Protein AF-A0A969QF74-F1 (afdb_monomer)

Mean predicted aligned error: 4.16 Å

Radius of gyration: 13.08 Å; Cα contacts (8 Å, |Δi|>4): 87; chains: 1; bounding box: 28×29×33 Å

pLDDT: mean 91.3, std 8.72, range [50.69, 97.56]

Nearest PDB structures (foldseek):
  4chg-assembly3_E  TM=7.759E-01  e=2.717E-02  Mycobacterium tuberculosis H37Rv
  5sv2-assembly1_A-2  TM=8.170E-01  e=5.729E-02  Mycobacterium tuberculosis H37Rv
  6a7v-assembly1_E  TM=7.080E-01  e=1.002E-01  Mycobacterium tuberculosis H37Rv
  7og5-assembly1_J  TM=4.786E-01  e=6.079E-01  Halorhodospira halophila SL1
  8ssg-assembly1_F-2  TM=4.946E-01  e=9.968E+00  Hydrogenobacter thermophilus TK-6

Sequence (81 aa):
MYPIDETTAEIYGNLKAAVFDRYAPKDKAQRRRTNMTQLGIGENDLWIAAVTIQHQLKLVTADRDFQRIQTVQPFELESWI

Structure (mmCIF, N/CA/C/O backbone):
data_AF-A0A969QF74-F1
#
_entry.id   AF-A0A969QF74-F1
#
loop_
_atom_site.group_PDB
_atom_site.id
_atom_site.type_symbol
_atom_site.label_atom_id
_atom_site.label_alt_id
_atom_site.label_comp_id
_atom_site.label_asym_id
_atom_site.label_entity_id
_atom_site.label_seq_id
_atom_site.pdbx_PDB_ins_code
_atom_site.Cartn_x
_atom_site.Cartn_y
_atom_site.Cartn_z
_atom_site.occupancy
_atom_site.B_iso_or_equiv
_atom_site.auth_seq_id
_atom_site.auth_comp_id
_atom_site.auth_asym_id
_atom_site.auth_atom_id
_atom_site.pdbx_PDB_model_num
ATOM 1 N N . MET A 1 1 ? 14.079 4.535 -12.918 1.00 50.69 1 MET A N 1
ATOM 2 C CA . MET A 1 1 ? 13.128 5.194 -12.001 1.00 50.69 1 MET A CA 1
ATOM 3 C C . MET A 1 1 ? 11.917 5.550 -12.840 1.00 50.69 1 MET A C 1
ATOM 5 O O . MET A 1 1 ? 12.087 6.315 -13.780 1.00 50.69 1 MET A O 1
ATOM 9 N N . TYR A 1 2 ? 10.767 4.907 -12.618 1.00 54.88 2 TYR A N 1
ATOM 10 C CA . TYR A 1 2 ? 9.531 5.328 -13.287 1.00 54.88 2 TYR A CA 1
ATOM 11 C C . TYR A 1 2 ? 9.193 6.743 -12.794 1.00 54.88 2 TYR A C 1
ATOM 13 O O . TYR A 1 2 ? 9.343 6.987 -11.591 1.00 54.88 2 TYR A O 1
ATOM 21 N N . PRO A 1 3 ? 8.828 7.691 -13.676 1.00 59.12 3 PRO A N 1
ATOM 22 C CA . PRO A 1 3 ? 8.336 8.982 -13.224 1.00 59.12 3 PRO A CA 1
ATOM 23 C C . PRO A 1 3 ? 7.097 8.726 -12.370 1.00 59.12 3 PRO A C 1
ATOM 25 O O . PRO A 1 3 ? 6.195 8.019 -12.807 1.00 59.12 3 PRO A O 1
ATOM 28 N N . ILE A 1 4 ? 7.075 9.267 -11.155 1.00 63.53 4 ILE A N 1
ATOM 29 C CA . ILE A 1 4 ? 5.839 9.330 -10.380 1.00 63.53 4 ILE A CA 1
ATOM 30 C C . ILE A 1 4 ? 4.973 10.341 -11.118 1.00 63.53 4 ILE A C 1
ATOM 32 O O . ILE A 1 4 ? 5.275 11.536 -11.108 1.00 63.53 4 ILE A O 1
ATOM 36 N N . ASP A 1 5 ? 3.976 9.843 -11.838 1.00 79.81 5 ASP A N 1
ATOM 37 C CA . ASP A 1 5 ? 3.016 10.688 -12.525 1.00 79.81 5 ASP A CA 1
ATOM 38 C C . ASP A 1 5 ? 1.804 10.958 -11.625 1.00 79.81 5 ASP A C 1
ATOM 40 O O . ASP A 1 5 ? 1.644 10.393 -10.537 1.00 79.81 5 ASP A O 1
ATOM 44 N N . GLU A 1 6 ? 0.967 11.891 -12.063 1.00 87.25 6 GLU A N 1
ATOM 45 C CA . GLU A 1 6 ? -0.246 12.289 -11.348 1.00 87.25 6 GLU A CA 1
ATOM 46 C C . GLU A 1 6 ? -1.171 11.090 -11.071 1.00 87.25 6 GLU A C 1
ATOM 48 O O . GLU A 1 6 ? -1.795 11.026 -10.012 1.00 87.25 6 GLU A O 1
ATOM 53 N N . THR A 1 7 ? -1.166 10.085 -11.953 1.00 90.69 7 THR A N 1
ATOM 54 C CA . THR A 1 7 ? -1.964 8.862 -11.809 1.00 90.69 7 THR A CA 1
ATOM 55 C C . THR A 1 7 ? -1.486 8.029 -10.623 1.00 90.69 7 THR A C 1
ATOM 57 O O . THR A 1 7 ? -2.306 7.588 -9.815 1.00 90.69 7 THR A O 1
ATOM 60 N N . THR A 1 8 ? -0.168 7.833 -10.465 1.00 92.38 8 THR A N 1
ATOM 61 C CA . THR A 1 8 ? 0.371 7.108 -9.299 1.00 92.38 8 THR A CA 1
ATOM 62 C C . THR A 1 8 ? -0.028 7.807 -8.003 1.00 92.38 8 THR A C 1
ATOM 64 O O . THR A 1 8 ? -0.419 7.150 -7.037 1.00 92.38 8 THR A O 1
ATOM 67 N N . ALA A 1 9 ? 0.075 9.140 -7.977 1.00 92.44 9 ALA A N 1
ATOM 68 C CA . ALA A 1 9 ? -0.234 9.943 -6.799 1.00 92.44 9 ALA A CA 1
ATOM 69 C C . ALA A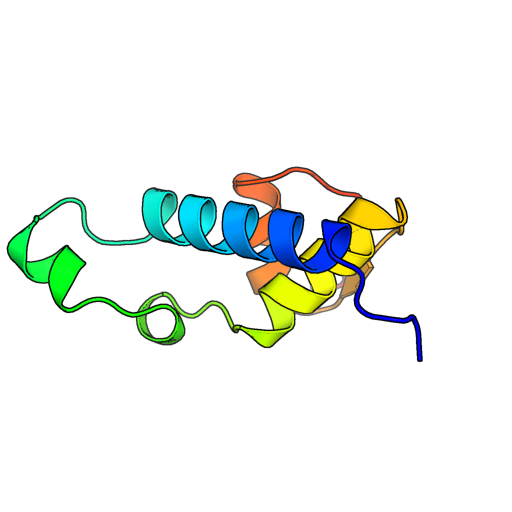 1 9 ? -1.723 9.862 -6.423 1.00 92.44 9 ALA A C 1
ATOM 71 O O . ALA A 1 9 ? -2.048 9.739 -5.238 1.00 92.44 9 ALA A O 1
ATOM 72 N N . GLU A 1 10 ? -2.618 9.868 -7.413 1.00 95.19 10 GLU A N 1
ATOM 73 C CA . GLU A 1 10 ? -4.056 9.691 -7.203 1.00 95.19 10 GLU A CA 1
ATOM 74 C C . GLU A 1 10 ? -4.381 8.292 -6.657 1.00 95.19 10 GLU A C 1
ATOM 76 O O . GLU A 1 10 ? -5.071 8.167 -5.640 1.00 95.19 10 GLU A O 1
ATOM 81 N N . ILE A 1 11 ? -3.830 7.234 -7.266 1.00 96.00 11 ILE A N 1
ATOM 82 C CA . ILE A 1 11 ? -4.025 5.852 -6.799 1.00 96.00 11 ILE A CA 1
ATOM 83 C C . ILE A 1 11 ? -3.512 5.698 -5.366 1.00 96.00 11 ILE A C 1
ATOM 85 O O . ILE A 1 11 ? -4.215 5.150 -4.516 1.00 96.00 11 ILE A O 1
ATOM 89 N N . TYR A 1 12 ? -2.319 6.215 -5.072 1.00 95.56 12 TYR A N 1
ATOM 90 C CA . TYR A 1 12 ? -1.758 6.214 -3.723 1.00 95.56 12 TYR A CA 1
ATOM 91 C C . TYR A 1 12 ? -2.678 6.932 -2.722 1.00 95.56 12 TYR A C 1
ATOM 93 O O . TYR A 1 12 ? -2.957 6.392 -1.649 1.00 95.56 12 TYR A O 1
ATOM 101 N N . GLY A 1 13 ? -3.195 8.117 -3.067 1.00 95.25 13 GLY A N 1
ATOM 102 C CA . GLY A 1 13 ? -4.113 8.871 -2.209 1.00 95.25 13 GLY A CA 1
ATOM 103 C C . GLY A 1 13 ? -5.403 8.102 -1.913 1.00 95.25 13 GLY A C 1
ATOM 104 O O . GLY A 1 13 ? -5.828 8.019 -0.756 1.00 95.25 13 GLY A O 1
ATOM 105 N N . ASN A 1 14 ? -5.973 7.470 -2.939 1.00 96.50 14 ASN A N 1
ATOM 106 C CA . ASN A 1 14 ? -7.173 6.644 -2.819 1.00 96.50 14 ASN A CA 1
ATOM 107 C C . ASN A 1 14 ? -6.928 5.394 -1.963 1.00 96.50 14 ASN A C 1
ATOM 109 O O . ASN A 1 14 ? -7.714 5.111 -1.056 1.00 96.50 14 ASN A O 1
ATOM 113 N N . LEU A 1 15 ? -5.813 4.686 -2.178 1.00 96.06 15 LEU A N 1
ATOM 114 C CA . LEU A 1 15 ? -5.410 3.547 -1.346 1.00 96.06 15 LEU A CA 1
ATOM 115 C C . LEU A 1 15 ? -5.256 3.957 0.114 1.00 96.06 15 LEU A C 1
ATOM 117 O O . LEU A 1 15 ? -5.778 3.291 1.007 1.00 96.06 15 LEU A O 1
ATOM 121 N N . LYS A 1 16 ? -4.569 5.074 0.359 1.00 95.62 16 LYS A N 1
ATOM 122 C CA . LYS A 1 16 ? -4.343 5.606 1.700 1.00 95.62 16 LYS A CA 1
ATOM 123 C C . LYS A 1 16 ? -5.660 5.884 2.419 1.00 95.62 16 LYS A C 1
ATOM 125 O O . LYS A 1 16 ? -5.832 5.463 3.564 1.00 95.62 16 LYS A O 1
ATOM 130 N N . ALA A 1 17 ? -6.592 6.561 1.752 1.00 95.25 17 ALA A N 1
ATOM 131 C CA . ALA A 1 17 ? -7.914 6.843 2.300 1.00 95.25 17 ALA A CA 1
ATOM 132 C C . ALA A 1 17 ? -8.684 5.550 2.597 1.00 95.25 17 ALA A C 1
ATOM 134 O O . ALA A 1 17 ? -9.183 5.373 3.707 1.00 95.25 17 ALA A O 1
ATOM 135 N N . ALA A 1 18 ? -8.709 4.611 1.653 1.00 95.88 18 ALA A N 1
ATOM 136 C CA . ALA A 1 18 ? -9.467 3.376 1.793 1.00 95.88 18 ALA A CA 1
ATOM 137 C C . ALA A 1 18 ? -8.903 2.464 2.903 1.00 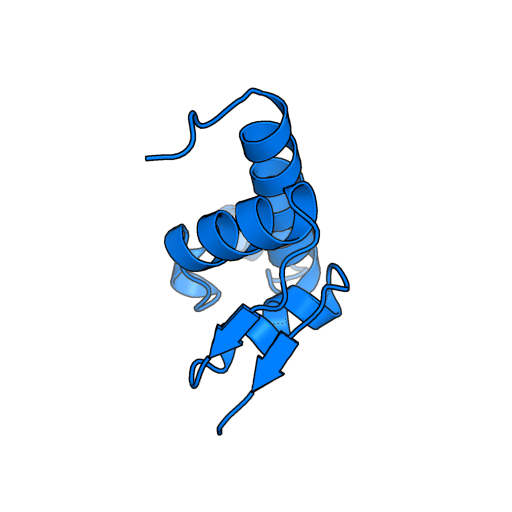95.88 18 ALA A C 1
ATOM 139 O O . ALA A 1 18 ? -9.656 1.882 3.689 1.00 95.88 18 ALA A O 1
ATOM 140 N N . VAL A 1 19 ? -7.575 2.374 3.023 1.00 95.25 19 VAL A N 1
ATOM 141 C CA . VAL A 1 19 ? -6.894 1.660 4.115 1.00 95.25 19 VAL A CA 1
ATOM 142 C C . VAL A 1 19 ? -7.227 2.301 5.459 1.00 95.25 19 VAL A C 1
ATOM 144 O O . VAL A 1 19 ? -7.600 1.604 6.407 1.00 95.25 19 VAL A O 1
ATOM 147 N N . PHE A 1 20 ? -7.166 3.630 5.544 1.00 94.31 20 PHE A N 1
ATOM 148 C CA . PHE A 1 20 ? -7.548 4.344 6.756 1.00 94.31 20 PHE A CA 1
ATOM 149 C C . PHE A 1 20 ? -9.025 4.114 7.105 1.00 94.31 20 PHE A C 1
ATOM 151 O O . PHE A 1 20 ? -9.359 3.853 8.258 1.00 94.31 20 PHE A O 1
ATOM 158 N N . ASP A 1 21 ? -9.922 4.129 6.123 1.00 94.06 21 ASP A N 1
ATOM 159 C CA . ASP A 1 21 ? -11.346 3.864 6.326 1.00 94.06 21 ASP A CA 1
ATOM 160 C C . ASP A 1 21 ? -11.621 2.455 6.843 1.00 94.06 21 ASP A C 1
ATOM 162 O O . ASP A 1 21 ? -12.465 2.282 7.730 1.00 94.06 21 ASP A O 1
ATOM 166 N N . ARG A 1 22 ? -10.887 1.463 6.331 1.00 94.25 22 ARG A N 1
ATOM 167 C CA . ARG A 1 22 ? -11.033 0.059 6.714 1.00 94.25 22 ARG A CA 1
ATOM 168 C C . ARG A 1 22 ? -10.491 -0.235 8.111 1.00 94.25 22 ARG A C 1
ATOM 170 O O . ARG A 1 22 ? -11.135 -0.983 8.849 1.00 94.25 22 ARG A O 1
ATOM 177 N N . TYR A 1 23 ? -9.318 0.302 8.448 1.00 93.50 23 TYR A N 1
ATOM 178 C CA . TYR A 1 23 ? -8.553 -0.122 9.626 1.00 93.50 23 TYR A CA 1
ATOM 179 C C . TYR A 1 23 ? -8.513 0.902 10.763 1.00 93.50 23 TYR A C 1
ATOM 181 O O . TYR A 1 23 ? -8.228 0.518 11.898 1.00 93.50 23 TYR A O 1
ATOM 189 N N . ALA A 1 24 ? -8.810 2.182 10.515 1.00 92.88 24 ALA A N 1
ATOM 190 C CA . ALA A 1 24 ? -8.870 3.161 11.595 1.00 92.88 24 ALA A CA 1
ATOM 191 C C . ALA A 1 24 ? -10.087 2.927 12.505 1.00 92.88 24 ALA A C 1
ATOM 193 O O . ALA A 1 24 ? -11.137 2.459 12.048 1.00 92.88 24 ALA A O 1
ATOM 194 N N . PRO A 1 25 ? -9.991 3.304 13.795 1.00 91.44 25 PRO A N 1
ATOM 195 C CA . PRO A 1 25 ? -11.118 3.248 14.712 1.00 91.44 25 PRO A CA 1
ATOM 196 C C . PRO A 1 25 ? -12.356 3.953 14.145 1.00 91.44 25 PRO A C 1
ATOM 198 O O . PRO A 1 25 ? -12.267 4.992 13.485 1.00 91.44 25 PRO A O 1
ATOM 201 N N . LYS A 1 26 ? -13.539 3.397 14.428 1.00 91.19 26 LYS A N 1
ATOM 202 C CA . LYS A 1 26 ? -14.819 4.031 14.066 1.00 91.19 26 LYS A CA 1
ATOM 203 C C . LYS A 1 26 ? -15.198 5.162 15.023 1.00 91.19 26 LYS A C 1
ATOM 205 O O . LYS A 1 26 ? -15.956 6.053 14.646 1.00 91.19 26 LYS A O 1
ATOM 210 N N . ASP A 1 27 ? -14.664 5.140 16.245 1.00 93.88 27 ASP A N 1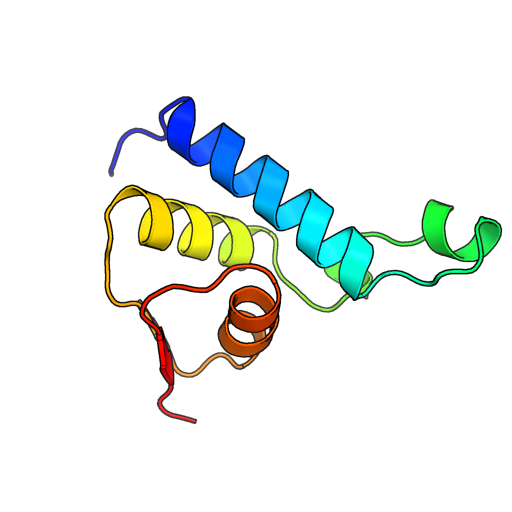
ATOM 211 C CA . ASP A 1 27 ? -14.832 6.233 17.197 1.00 93.88 27 ASP A CA 1
ATOM 212 C C . ASP A 1 27 ? -14.156 7.511 16.678 1.00 93.88 27 ASP A C 1
ATOM 214 O O . ASP A 1 27 ? -12.966 7.519 16.363 1.00 93.88 27 ASP A O 1
ATOM 218 N N . LYS A 1 28 ? -14.913 8.613 16.606 1.00 87.69 28 LYS A N 1
ATOM 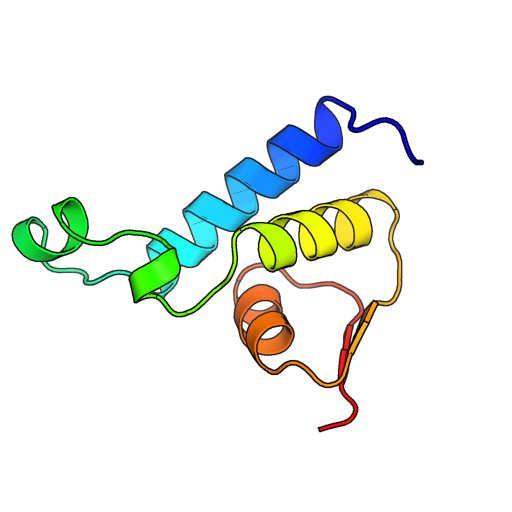219 C CA . LYS A 1 28 ? -14.446 9.870 15.999 1.00 87.69 28 LYS A CA 1
ATOM 220 C C . LYS A 1 28 ? -13.253 10.482 16.735 1.00 87.69 28 LYS A C 1
ATOM 222 O O . LYS A 1 28 ? -12.402 11.092 16.086 1.00 87.69 28 LYS A O 1
ATOM 227 N N . ALA A 1 29 ? -13.204 10.375 18.063 1.00 88.69 29 ALA A N 1
ATOM 228 C CA . ALA A 1 29 ? -12.138 10.982 18.854 1.00 88.69 29 ALA A CA 1
ATOM 229 C C . ALA A 1 29 ? -10.827 10.207 18.686 1.00 88.69 29 ALA A C 1
ATOM 231 O O . ALA A 1 29 ? -9.776 10.821 18.484 1.00 88.69 29 ALA A O 1
ATOM 232 N N . GLN A 1 30 ? -10.898 8.875 18.694 1.00 86.75 30 GLN A N 1
ATOM 233 C CA . GLN A 1 30 ? -9.747 8.010 18.437 1.00 86.75 30 GLN A CA 1
ATOM 234 C C . GLN A 1 30 ? -9.261 8.150 16.995 1.00 86.75 30 GLN A C 1
ATOM 236 O O . GLN A 1 30 ? -8.078 8.393 16.778 1.00 86.75 30 GLN A O 1
ATOM 241 N N . ARG A 1 31 ? -10.176 8.131 16.019 1.00 89.31 31 ARG A N 1
ATOM 242 C CA . ARG A 1 31 ? -9.861 8.235 14.588 1.00 89.31 31 ARG A CA 1
ATOM 243 C C . ARG A 1 31 ? -9.066 9.489 14.228 1.00 89.31 31 ARG A C 1
ATOM 245 O O . ARG A 1 31 ? -8.146 9.412 13.428 1.00 89.31 31 ARG A O 1
ATOM 252 N N . ARG A 1 32 ? -9.381 10.641 14.834 1.00 87.06 32 ARG A N 1
ATOM 253 C CA . ARG A 1 32 ? -8.636 11.901 14.620 1.00 87.06 32 ARG A CA 1
ATOM 254 C C . ARG A 1 32 ? -7.201 11.861 15.148 1.00 87.06 32 ARG A C 1
ATOM 256 O O . ARG A 1 32 ? -6.377 12.649 14.700 1.00 87.06 32 ARG A O 1
ATOM 263 N N . ARG A 1 33 ? -6.921 10.997 16.126 1.00 89.25 33 ARG A N 1
ATOM 264 C CA . ARG A 1 33 ? -5.580 10.796 16.694 1.00 89.25 33 ARG A CA 1
ATOM 265 C C . ARG A 1 33 ? -4.821 9.666 15.999 1.00 89.25 33 ARG A C 1
ATOM 267 O O . ARG A 1 33 ? -3.627 9.525 16.244 1.00 89.25 33 ARG A O 1
ATOM 274 N N . THR A 1 34 ? -5.506 8.883 15.163 1.00 88.75 34 THR A N 1
ATOM 275 C CA . THR A 1 34 ? -4.921 7.765 14.432 1.00 88.75 34 THR A CA 1
ATOM 276 C C . THR A 1 34 ? -4.141 8.244 13.216 1.00 88.75 34 THR A C 1
ATOM 278 O O . THR A 1 34 ? -4.638 9.049 12.432 1.00 88.75 34 THR A O 1
ATOM 281 N N . ASN A 1 35 ? -2.933 7.721 13.032 1.00 87.06 35 ASN A N 1
ATOM 282 C CA . ASN A 1 35 ? -2.138 7.899 11.817 1.00 87.06 35 ASN A CA 1
ATOM 283 C C . ASN A 1 35 ? -1.878 6.546 11.130 1.00 87.06 35 ASN A C 1
ATOM 285 O O . ASN A 1 35 ? -2.169 5.490 11.688 1.00 87.06 35 ASN A O 1
ATOM 289 N N . MET A 1 36 ? -1.340 6.572 9.908 1.00 85.62 36 MET A N 1
ATOM 290 C CA . MET A 1 36 ? -1.116 5.356 9.116 1.00 85.62 36 MET A CA 1
ATOM 291 C C . MET A 1 36 ? -0.139 4.382 9.791 1.00 85.62 36 MET A C 1
ATOM 293 O O . MET A 1 36 ? -0.366 3.176 9.791 1.00 85.62 36 MET A O 1
ATOM 297 N N . THR A 1 37 ? 0.901 4.900 10.454 1.00 83.69 37 THR A N 1
ATOM 298 C CA . THR A 1 37 ? 1.899 4.069 11.145 1.00 83.69 37 THR A CA 1
ATOM 299 C C . THR A 1 37 ? 1.295 3.283 12.307 1.00 83.69 37 THR A C 1
ATOM 301 O O . THR A 1 37 ? 1.670 2.136 12.527 1.00 83.69 37 THR A O 1
ATOM 304 N N . GLN A 1 38 ? 0.302 3.840 13.005 1.00 88.25 38 GLN A N 1
ATOM 305 C CA . GLN A 1 38 ? -0.454 3.130 14.043 1.00 88.25 38 GLN A CA 1
ATOM 306 C C . GLN A 1 38 ? -1.372 2.033 13.490 1.00 88.25 38 GLN A C 1
ATOM 308 O O . GLN A 1 38 ? -1.743 1.129 14.234 1.00 88.25 38 GLN A O 1
ATOM 313 N N . LEU A 1 39 ? -1.731 2.085 12.203 1.00 88.56 39 LEU A N 1
ATOM 314 C CA . LEU A 1 39 ? -2.457 1.003 11.530 1.00 88.56 39 LEU A CA 1
ATOM 315 C C . LEU A 1 39 ? -1.524 -0.136 11.104 1.00 88.56 39 LEU A C 1
ATOM 317 O O . LEU A 1 39 ? -2.008 -1.170 10.644 1.00 88.56 39 LEU A O 1
ATOM 321 N N . GLY A 1 40 ? -0.207 0.042 11.255 1.00 87.06 40 GLY A N 1
ATOM 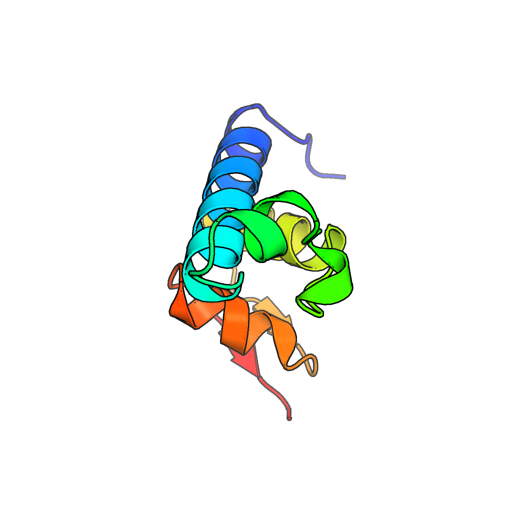322 C CA . GLY A 1 40 ? 0.798 -0.936 10.861 1.00 87.06 40 GLY A CA 1
ATOM 323 C C . GLY A 1 40 ? 0.778 -1.211 9.364 1.00 87.06 40 GLY A C 1
ATOM 324 O O . GLY A 1 40 ? 0.865 -2.366 8.999 1.00 87.06 40 GLY A O 1
ATOM 325 N N . ILE A 1 41 ? 0.536 -0.198 8.527 1.00 90.81 41 ILE A N 1
ATOM 326 C CA . ILE A 1 41 ? 0.744 -0.258 7.072 1.00 90.81 41 ILE A CA 1
ATOM 327 C C . ILE A 1 41 ? 1.683 0.893 6.722 1.00 90.81 41 ILE A C 1
ATOM 329 O O . ILE A 1 41 ? 1.449 2.033 7.136 1.00 90.81 41 ILE A O 1
ATOM 333 N N . GLY A 1 42 ? 2.769 0.603 6.011 1.00 92.25 42 GLY A N 1
ATOM 334 C CA . GLY A 1 42 ? 3.765 1.597 5.650 1.00 92.25 42 GLY A CA 1
ATOM 335 C C . GLY A 1 42 ? 3.308 2.500 4.508 1.00 92.25 42 GLY A C 1
ATOM 336 O O . GLY A 1 42 ? 2.604 2.094 3.586 1.00 92.25 42 GLY A O 1
ATOM 337 N N . GLU A 1 43 ? 3.776 3.749 4.525 1.00 92.62 43 GLU A N 1
ATOM 338 C CA . GLU A 1 43 ? 3.587 4.672 3.398 1.00 92.62 43 GLU A CA 1
ATOM 339 C C . GLU A 1 43 ? 4.234 4.119 2.118 1.00 92.62 43 GLU A C 1
ATOM 341 O O . GLU A 1 43 ? 3.662 4.230 1.037 1.00 92.62 43 GLU A O 1
ATOM 346 N N . ASN A 1 44 ? 5.396 3.470 2.243 1.00 93.19 44 ASN A N 1
ATOM 347 C CA . ASN A 1 44 ? 6.092 2.849 1.117 1.00 93.19 44 ASN A CA 1
ATOM 348 C C . ASN A 1 44 ? 5.310 1.668 0.527 1.00 93.19 44 ASN A C 1
ATOM 350 O O . ASN A 1 44 ? 5.318 1.499 -0.688 1.00 93.19 44 ASN A O 1
ATOM 354 N N . ASP A 1 45 ? 4.597 0.896 1.349 1.00 94.75 45 ASP A N 1
ATOM 355 C CA . ASP A 1 45 ? 3.795 -0.240 0.878 1.00 94.75 45 ASP A CA 1
ATOM 356 C C . ASP A 1 45 ? 2.615 0.247 0.039 1.00 94.75 45 ASP A C 1
ATOM 358 O O . ASP A 1 45 ? 2.328 -0.302 -1.025 1.00 94.75 45 ASP A O 1
ATOM 362 N N . LEU A 1 46 ? 1.984 1.350 0.459 1.00 95.19 4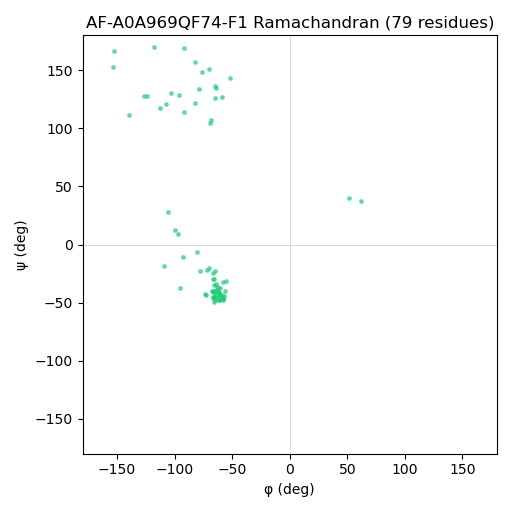6 LEU A N 1
ATOM 363 C CA . LEU A 1 46 ? 0.946 2.023 -0.324 1.00 95.19 46 LEU A CA 1
ATOM 364 C C . LEU A 1 46 ? 1.493 2.546 -1.658 1.00 95.19 46 LEU A C 1
ATOM 366 O O . LEU A 1 46 ? 0.827 2.408 -2.683 1.00 95.19 46 LEU A O 1
ATOM 370 N N . TRP A 1 47 ? 2.704 3.111 -1.669 1.00 94.56 47 TRP A N 1
ATOM 371 C CA . TRP A 1 47 ? 3.359 3.554 -2.905 1.00 94.56 47 TRP A CA 1
ATOM 372 C C . TRP A 1 47 ? 3.684 2.389 -3.847 1.00 94.56 47 TRP A C 1
ATOM 374 O O . TRP A 1 47 ? 3.399 2.471 -5.042 1.00 94.56 47 TRP A O 1
ATOM 384 N N . ILE A 1 48 ? 4.234 1.290 -3.327 1.00 95.38 48 ILE A N 1
ATOM 385 C CA . ILE A 1 48 ? 4.529 0.080 -4.110 1.00 95.38 48 ILE A CA 1
ATOM 386 C C . ILE A 1 48 ? 3.235 -0.508 -4.688 1.00 95.38 48 ILE A C 1
ATOM 388 O O . ILE A 1 48 ? 3.189 -0.857 -5.872 1.00 95.38 48 ILE A O 1
ATOM 392 N N . ALA A 1 49 ? 2.167 -0.573 -3.890 1.00 96.38 49 ALA A N 1
ATOM 393 C CA . ALA A 1 49 ? 0.859 -1.029 -4.346 1.00 96.38 49 ALA A CA 1
ATOM 394 C C . ALA A 1 49 ? 0.284 -0.112 -5.440 1.00 96.38 49 ALA A C 1
ATOM 396 O O . ALA A 1 49 ? -0.228 -0.612 -6.440 1.00 96.38 49 ALA A O 1
ATOM 397 N N . ALA A 1 50 ? 0.427 1.211 -5.309 1.00 96.44 50 ALA A N 1
ATOM 398 C CA . ALA A 1 50 ? -0.047 2.165 -6.311 1.00 96.44 50 ALA A CA 1
ATOM 399 C C . ALA A 1 50 ? 0.633 1.968 -7.673 1.00 96.44 50 ALA A C 1
ATOM 401 O O . ALA A 1 50 ? -0.050 1.857 -8.691 1.00 96.44 50 ALA A O 1
ATOM 402 N N . VAL A 1 51 ? 1.964 1.838 -7.687 1.00 95.62 51 VAL A N 1
ATOM 403 C CA . VAL A 1 51 ? 2.737 1.546 -8.909 1.00 95.62 51 VAL A CA 1
ATOM 404 C C . VAL A 1 51 ? 2.333 0.192 -9.500 1.00 95.62 51 VAL A C 1
ATOM 406 O O . VAL A 1 51 ? 2.162 0.069 -10.713 1.00 95.62 51 VAL A O 1
ATOM 409 N N . THR A 1 52 ? 2.136 -0.819 -8.649 1.00 96.50 52 THR A N 1
ATOM 410 C CA . THR A 1 52 ? 1.698 -2.160 -9.070 1.00 96.50 52 THR A CA 1
ATOM 411 C C . THR A 1 52 ? 0.345 -2.101 -9.778 1.00 96.50 52 THR A C 1
ATOM 413 O O . THR A 1 52 ? 0.196 -2.666 -10.860 1.00 96.50 52 THR A O 1
ATOM 416 N N . ILE A 1 53 ? -0.621 -1.380 -9.205 1.00 96.06 53 ILE A N 1
ATOM 417 C CA . ILE A 1 53 ? -1.965 -1.214 -9.769 1.00 96.06 53 ILE A CA 1
ATOM 418 C C . ILE A 1 53 ? -1.915 -0.440 -11.084 1.00 96.06 53 ILE A C 1
ATOM 420 O O . ILE A 1 53 ? -2.478 -0.898 -12.078 1.00 96.06 53 ILE A O 1
ATOM 424 N N . GLN A 1 54 ? -1.227 0.703 -11.107 1.00 94.94 54 GLN A N 1
ATOM 425 C CA . GLN A 1 54 ? -1.147 1.555 -12.293 1.00 94.94 54 GLN A CA 1
ATOM 426 C C . GLN A 1 54 ? -0.599 0.804 -13.506 1.00 94.94 54 GLN A C 1
ATOM 428 O O . GLN A 1 54 ? -1.120 0.935 -14.612 1.00 94.94 54 GLN A O 1
ATOM 433 N N . HIS A 1 55 ? 0.458 0.022 -13.297 1.00 94.69 55 HIS A N 1
ATOM 434 C CA . HIS A 1 55 ? 1.148 -0.685 -14.369 1.00 94.69 55 HIS A CA 1
ATOM 435 C C . HIS A 1 55 ? 0.698 -2.141 -14.525 1.00 94.69 55 HIS A C 1
ATOM 437 O O . HIS A 1 55 ? 1.320 -2.877 -15.288 1.00 94.69 55 HIS A O 1
ATOM 443 N N . GLN A 1 56 ? -0.366 -2.554 -13.824 1.00 95.06 56 GLN A N 1
ATOM 444 C CA . GLN A 1 56 ? -0.925 -3.911 -13.878 1.00 95.06 56 GLN A CA 1
ATOM 445 C C . GLN A 1 56 ? 0.136 -4.999 -13.646 1.00 95.06 56 GLN A C 1
ATOM 447 O O . GLN A 1 56 ? 0.174 -6.029 -14.321 1.00 95.06 56 GLN A O 1
ATOM 452 N N . LEU A 1 57 ? 1.041 -4.744 -12.702 1.00 96.06 57 LEU A N 1
ATOM 453 C CA . LEU A 1 57 ? 2.118 -5.661 -12.356 1.00 96.06 57 LEU A CA 1
ATOM 454 C C . LEU A 1 57 ? 1.619 -6.730 -11.387 1.00 96.06 57 LEU A C 1
ATOM 456 O O . LEU A 1 57 ? 0.677 -6.512 -10.627 1.00 96.06 57 LEU A O 1
ATOM 460 N N . LYS A 1 58 ? 2.323 -7.863 -11.360 1.00 97.50 58 LYS A N 1
ATOM 461 C CA . LYS A 1 58 ? 2.194 -8.861 -10.301 1.00 97.50 58 LYS A CA 1
ATOM 462 C C . LYS A 1 58 ? 3.219 -8.573 -9.211 1.00 97.50 58 LYS A C 1
ATOM 464 O O . LYS A 1 58 ? 4.421 -8.688 -9.452 1.00 97.50 58 LYS A O 1
ATOM 469 N N . LEU A 1 59 ? 2.755 -8.208 -8.020 1.00 97.00 59 LEU A N 1
ATOM 470 C CA . LEU A 1 59 ? 3.627 -8.005 -6.869 1.00 97.00 59 LEU A CA 1
ATOM 471 C C . LEU A 1 59 ? 3.925 -9.351 -6.208 1.00 97.00 59 LEU A C 1
ATOM 473 O O . LEU A 1 59 ? 3.008 -10.038 -5.772 1.00 97.00 59 LEU A O 1
ATOM 477 N N . VAL A 1 60 ? 5.202 -9.712 -6.105 1.00 97.31 60 VAL A N 1
ATOM 478 C CA . VAL A 1 60 ? 5.654 -1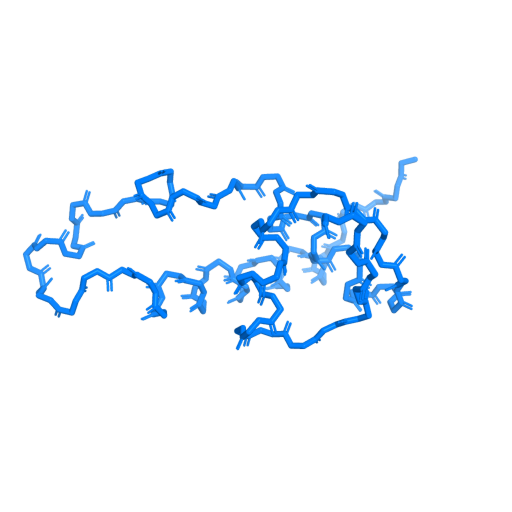0.899 -5.368 1.00 97.31 60 VAL A CA 1
ATOM 479 C C . VAL A 1 60 ? 6.326 -10.436 -4.081 1.00 97.31 60 VAL A C 1
ATOM 481 O O . VAL A 1 60 ? 7.280 -9.661 -4.139 1.00 97.31 60 VAL A O 1
ATOM 484 N N . THR A 1 61 ? 5.829 -10.861 -2.919 1.00 96.12 61 THR A N 1
ATOM 485 C CA . THR A 1 61 ? 6.348 -10.384 -1.625 1.00 96.12 61 THR A CA 1
ATOM 486 C C . THR A 1 61 ? 6.151 -11.386 -0.487 1.00 96.12 61 THR A C 1
ATOM 488 O O . THR A 1 61 ? 5.216 -12.187 -0.484 1.00 96.12 61 THR A O 1
ATOM 491 N N . ALA A 1 62 ? 7.033 -11.315 0.511 1.00 94.81 62 ALA A N 1
ATOM 492 C CA . ALA A 1 62 ? 6.909 -12.030 1.779 1.00 94.81 62 ALA A CA 1
ATOM 493 C C . ALA A 1 62 ? 6.361 -11.137 2.914 1.00 94.81 62 ALA A C 1
ATOM 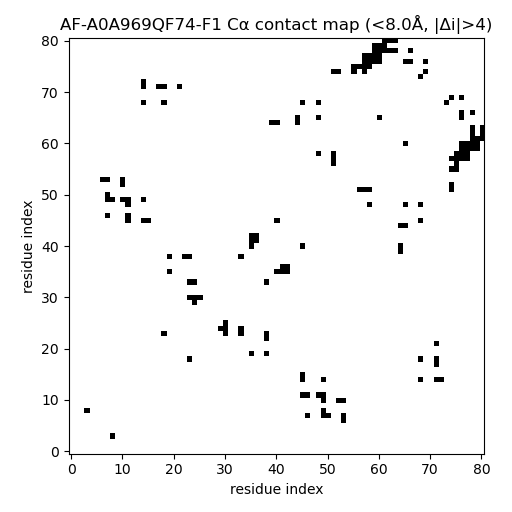495 O O . ALA A 1 62 ? 6.422 -11.506 4.085 1.00 94.81 62 ALA A O 1
ATOM 496 N N . ASP A 1 63 ? 5.844 -9.954 2.580 1.00 93.19 63 ASP A N 1
ATOM 497 C CA . ASP A 1 63 ? 5.249 -9.025 3.537 1.00 93.19 63 ASP A CA 1
ATOM 498 C C . ASP A 1 63 ? 3.715 -9.175 3.583 1.00 93.19 63 ASP A C 1
ATOM 500 O O . ASP A 1 63 ? 3.029 -9.160 2.555 1.00 93.19 63 ASP A O 1
ATOM 504 N N . ARG A 1 64 ? 3.174 -9.340 4.797 1.00 92.31 64 ARG A N 1
ATOM 505 C CA . ARG A 1 64 ? 1.740 -9.557 5.058 1.00 92.31 64 ARG A CA 1
ATOM 506 C C . ARG A 1 64 ? 0.916 -8.295 4.832 1.00 92.31 64 ARG A C 1
ATOM 508 O O . ARG A 1 64 ? -0.290 -8.401 4.593 1.00 92.31 64 ARG A O 1
ATOM 515 N N . ASP A 1 65 ? 1.523 -7.114 4.888 1.00 92.81 65 ASP A N 1
ATOM 516 C CA . ASP A 1 65 ? 0.780 -5.861 4.758 1.00 92.81 65 ASP A CA 1
ATOM 517 C C . ASP A 1 65 ? 0.168 -5.696 3.364 1.00 92.81 65 ASP A C 1
ATOM 519 O O . ASP A 1 65 ? -0.952 -5.193 3.237 1.00 92.81 65 ASP A O 1
ATOM 523 N N . PHE A 1 66 ? 0.784 -6.260 2.322 1.00 95.25 66 PHE A N 1
ATOM 524 C CA . PHE A 1 66 ? 0.199 -6.257 0.978 1.00 95.25 66 PHE A CA 1
ATOM 525 C C . PHE A 1 66 ? -1.077 -7.093 0.870 1.00 95.25 66 PHE A C 1
ATOM 527 O O . PHE A 1 66 ? -1.969 -6.720 0.110 1.00 95.25 66 PHE A O 1
ATOM 534 N N . GLN A 1 67 ? -1.233 -8.153 1.672 1.00 95.06 67 GLN A N 1
ATOM 535 C CA . GLN A 1 67 ? -2.503 -8.886 1.747 1.00 95.06 67 GLN A CA 1
ATOM 536 C C . GLN A 1 67 ? -3.600 -7.991 2.335 1.00 95.06 67 GLN A C 1
ATOM 538 O O . GLN A 1 67 ? -4.729 -7.972 1.846 1.00 95.06 67 GLN A O 1
ATOM 543 N N . ARG A 1 68 ? -3.264 -7.190 3.354 1.00 95.00 68 ARG A N 1
ATOM 544 C CA . ARG A 1 68 ? -4.198 -6.241 3.980 1.00 95.00 68 ARG A CA 1
ATOM 545 C C . ARG A 1 68 ? -4.593 -5.128 3.018 1.00 95.00 68 ARG A C 1
ATOM 547 O O . ARG A 1 68 ? -5.775 -4.783 2.981 1.00 95.00 68 ARG A O 1
ATOM 554 N N . ILE A 1 69 ? -3.654 -4.606 2.229 1.00 95.88 69 ILE A N 1
ATOM 555 C CA . ILE A 1 69 ? -3.931 -3.615 1.177 1.00 95.88 69 ILE A CA 1
ATOM 556 C C . ILE A 1 69 ? -4.818 -4.234 0.082 1.00 95.88 69 ILE A C 1
ATOM 558 O O . ILE A 1 69 ? -5.822 -3.626 -0.293 1.00 95.88 69 ILE A O 1
ATOM 562 N N . GLN A 1 70 ? -4.532 -5.471 -0.348 1.00 96.31 70 GLN A N 1
ATOM 563 C CA . GLN A 1 70 ? -5.311 -6.189 -1.367 1.00 96.31 70 GLN A CA 1
ATOM 564 C C . GLN A 1 70 ? -6.789 -6.359 -0.973 1.00 96.31 70 GLN A C 1
ATOM 566 O O . GLN A 1 70 ? -7.667 -6.320 -1.834 1.00 96.31 70 GLN A O 1
ATOM 571 N N . THR A 1 71 ? -7.097 -6.497 0.326 1.00 95.19 71 THR A N 1
ATOM 572 C CA . THR A 1 71 ? -8.502 -6.580 0.784 1.00 95.19 71 THR A CA 1
ATOM 573 C C . THR A 1 71 ? -9.307 -5.303 0.546 1.00 95.19 71 THR A C 1
ATOM 575 O O . THR A 1 71 ? -10.537 -5.353 0.527 1.00 95.19 71 THR A O 1
ATOM 578 N N . VAL A 1 72 ? -8.631 -4.160 0.421 1.00 94.88 72 VAL A N 1
ATOM 579 C CA . VAL A 1 72 ? -9.259 -2.850 0.230 1.00 94.88 72 VAL A CA 1
ATOM 580 C C . VAL A 1 72 ? -9.314 -2.492 -1.253 1.00 94.88 72 VAL A C 1
ATOM 582 O O . VAL A 1 72 ? -10.309 -1.940 -1.711 1.00 94.88 72 VAL A O 1
ATOM 585 N N . GLN A 1 73 ? -8.269 -2.849 -1.998 1.00 95.38 73 GLN A N 1
ATOM 586 C CA . GLN A 1 73 ? -8.177 -2.671 -3.441 1.00 95.38 73 GLN A CA 1
ATOM 587 C C . GLN A 1 73 ? -7.528 -3.921 -4.049 1.00 95.38 73 GLN A C 1
ATOM 589 O O . GLN A 1 73 ? -6.341 -4.141 -3.816 1.00 95.38 73 GLN A O 1
ATOM 594 N N . PRO A 1 74 ? -8.258 -4.740 -4.824 1.00 95.50 74 PRO A N 1
ATOM 595 C CA . PRO A 1 74 ? -7.687 -5.924 -5.457 1.00 95.50 74 PRO A CA 1
ATOM 596 C C . PRO A 1 74 ? -6.606 -5.574 -6.491 1.00 95.50 74 PRO A C 1
ATOM 598 O O . PRO A 1 74 ? -6.788 -4.677 -7.313 1.00 95.50 74 PRO A O 1
ATOM 601 N N . PHE A 1 75 ? -5.500 -6.316 -6.464 1.00 96.31 75 PHE A N 1
ATOM 602 C CA . PHE A 1 75 ? -4.430 -6.303 -7.465 1.00 96.31 75 PHE A CA 1
ATOM 603 C C . PHE A 1 75 ? -3.726 -7.665 -7.486 1.00 96.31 75 PHE A C 1
ATOM 605 O O . PHE A 1 75 ? -3.913 -8.479 -6.576 1.00 96.31 75 PHE A O 1
ATOM 612 N N . GLU A 1 76 ? -2.925 -7.917 -8.520 1.00 97.56 76 GLU A N 1
ATOM 613 C CA . GLU A 1 76 ? -2.176 -9.164 -8.677 1.00 97.56 76 GLU A CA 1
ATOM 614 C C . GLU A 1 76 ? -1.070 -9.265 -7.613 1.00 97.56 76 GLU A C 1
ATOM 616 O O . GLU A 1 76 ? -0.059 -8.563 -7.672 1.00 97.56 76 GLU A O 1
ATOM 621 N N . LEU A 1 77 ? -1.270 -10.143 -6.627 1.00 96.88 77 LEU A N 1
ATOM 622 C CA . LEU A 1 77 ? -0.358 -10.376 -5.507 1.00 96.88 77 LEU A CA 1
ATOM 623 C C . LEU A 1 77 ? -0.031 -11.865 -5.406 1.00 96.88 77 LEU A C 1
ATOM 625 O O . LEU A 1 77 ? -0.923 -12.707 -5.309 1.00 96.88 77 LEU A O 1
ATOM 629 N N . GLU A 1 78 ? 1.254 -12.180 -5.357 1.00 96.88 78 GLU A N 1
ATOM 630 C CA . GLU A 1 78 ? 1.773 -13.489 -4.987 1.00 96.88 78 GLU A CA 1
ATOM 631 C C . GLU A 1 78 ? 2.520 -13.368 -3.660 1.00 96.88 78 GLU A C 1
ATOM 633 O O . GLU A 1 78 ? 3.501 -12.636 -3.533 1.00 96.88 78 GLU A O 1
ATOM 638 N N . SER A 1 79 ? 2.021 -14.076 -2.651 1.00 93.25 79 SER A N 1
ATOM 639 C CA . SER A 1 79 ? 2.586 -14.059 -1.307 1.00 93.25 79 SER A CA 1
ATOM 640 C C . SER A 1 79 ? 3.400 -15.327 -1.061 1.00 93.25 79 SER A C 1
ATOM 642 O O . SER A 1 79 ? 2.912 -16.423 -1.327 1.00 93.25 79 SER A O 1
ATOM 644 N N . TRP A 1 80 ? 4.630 -15.178 -0.561 1.00 93.06 80 TRP A N 1
ATOM 645 C CA . TRP A 1 80 ? 5.550 -16.288 -0.238 1.00 93.06 80 TRP A CA 1
ATOM 646 C C . TRP A 1 80 ? 5.691 -16.534 1.273 1.00 93.06 80 TRP A C 1
ATOM 648 O O . TRP A 1 80 ? 6.743 -16.955 1.753 1.00 93.06 80 TRP A O 1
ATOM 658 N N . ILE A 1 81 ? 4.642 -16.208 2.026 1.00 80.94 81 ILE A N 1
ATOM 659 C CA . ILE A 1 81 ? 4.569 -16.355 3.488 1.00 80.94 81 ILE A CA 1
ATOM 660 C C . ILE A 1 81 ? 4.000 -17.714 3.862 1.00 80.94 81 ILE A C 1
ATOM 662 O O . ILE A 1 81 ? 3.045 -18.150 3.182 1.00 80.94 81 ILE A O 1
#

Secondary structure (DSSP, 8-state):
-----HHHHHHHHHHHHHHHHHHS-SSHHHHHH--TGGGT--HHHHHHHHHHHHTT--EEES-THHHHHHTTS---EEE--

Solvent-accessible surface area (backbone atoms only — not comparable to full-atom values): 4895 Å² total; per-residue (Å²): 130,81,81,84,46,72,66,41,54,51,45,26,53,52,51,52,51,48,50,46,68,73,67,45,58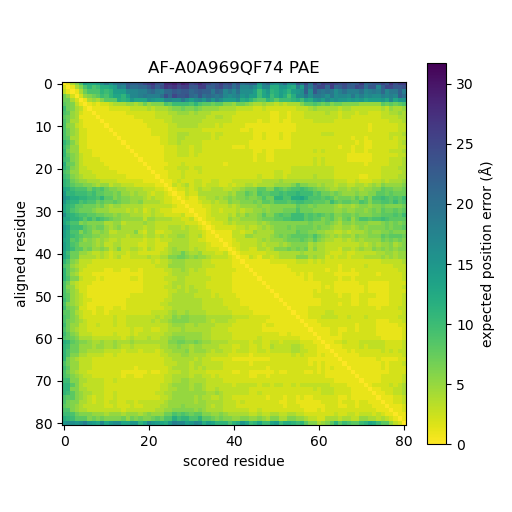,86,52,69,75,58,34,76,73,58,53,59,69,82,66,66,46,56,73,65,55,44,47,54,50,18,52,30,56,75,67,72,41,75,47,73,42,72,59,68,56,58,57,62,49,34,75,73,51,82,64,54,71,46,74,75,112

Foldseek 3Di:
DPPCDPQLVVQLVVLLVLLLVVQFDPDPVRSVVDDPVNSVADSVLSSVVSVCVVVLHAAEDQDCNNVSSCVRPNGHYHHPD